Protein AF-L8JVT8-F1 (afdb_monomer)

Foldseek 3Di:
DVVVLVVVLVVLCVDPVNVQVSLVSCVVVLVVVQVVCVVVVHDCPVSVVVVVVSVVSCVVCVVVCVVVVDPD

Secondary structure (DSSP, 8-state):
-HHHHHHHHHHHHHSTTTHHHHHHHHHHHHHHHHHHHHHHT---HHHHHHHHHHHHHHHHHHHHHHHHH---

Organism: NCBI:txid1237149

Solvent-accessible surface area (backbone atoms only — not comparable to full-atom values): 4158 Å² total; per-residue (Å²): 118,69,67,58,58,50,55,52,25,54,57,32,45,72,37,82,90,32,34,74,60,15,48,63,57,39,48,65,52,52,52,50,55,46,50,49,30,69,73,71,71,48,82,57,66,63,58,49,53,53,48,52,53,52,52,48,54,50,65,71,46,43,74,73,49,47,68,77,72,50,80,130

Radius of gyration: 13.68 Å; Cα contacts (8 Å, |Δi|>4): 37; chains: 1; bounding box: 38×26×32 Å

Mean predicted aligned error: 10.17 Å

pLDDT: mean 72.39, std 11.62, range [47.47, 87.56]

Nearest PDB structures (foldseek):
  6r1m-assembly1_B  TM=7.525E-01  e=8.416E+00  Escherichia coli

Structure (mmCIF, N/CA/C/O backbone):
data_AF-L8JVT8-F1
#
_entry.id   AF-L8JVT8-F1
#
loop_
_atom_site.group_PDB
_atom_site.id
_atom_site.type_symbol
_atom_site.label_atom_id
_atom_site.label_alt_id
_atom_site.label_comp_id
_atom_site.label_asym_id
_atom_site.label_entity_id
_atom_site.label_seq_id
_atom_site.pdbx_PDB_ins_code
_atom_site.Cartn_x
_atom_site.Cartn_y
_atom_site.Cartn_z
_atom_site.occupancy
_atom_site.B_iso_or_equiv
_atom_site.auth_seq_id
_atom_site.auth_comp_id
_atom_site.auth_asym_id
_atom_site.auth_atom_id
_atom_site.pdbx_PDB_model_num
ATOM 1 N N . MET A 1 1 ? 6.830 13.544 -8.189 1.00 56.53 1 MET A N 1
ATOM 2 C CA . MET A 1 1 ? 5.601 13.675 -7.369 1.00 56.53 1 MET A CA 1
ATOM 3 C C . MET A 1 1 ? 5.209 12.381 -6.650 1.00 56.53 1 MET A C 1
ATOM 5 O O . MET A 1 1 ? 4.868 12.472 -5.482 1.00 56.53 1 MET A O 1
ATOM 9 N N . LEU A 1 2 ? 5.310 11.200 -7.278 1.00 61.88 2 LEU A N 1
ATOM 10 C CA . LEU A 1 2 ? 4.994 9.891 -6.664 1.00 61.88 2 LEU A CA 1
ATOM 11 C C . LEU A 1 2 ? 5.766 9.583 -5.362 1.00 61.88 2 LEU A C 1
ATOM 13 O O . LEU A 1 2 ? 5.167 9.131 -4.392 1.00 61.88 2 LEU A O 1
ATOM 17 N N . LEU A 1 3 ? 7.057 9.932 -5.307 1.00 69.31 3 LEU A N 1
ATOM 18 C CA . LEU A 1 3 ? 7.943 9.622 -4.173 1.00 69.31 3 LEU A CA 1
ATOM 19 C C . LEU A 1 3 ? 7.479 10.204 -2.822 1.00 69.31 3 LEU A C 1
ATOM 21 O O . LEU A 1 3 ? 7.693 9.600 -1.777 1.00 69.31 3 LEU A O 1
ATOM 25 N N . LEU A 1 4 ? 6.828 11.373 -2.827 1.00 70.00 4 LEU A N 1
ATOM 26 C CA . LEU A 1 4 ? 6.337 12.010 -1.598 1.00 70.00 4 LEU A CA 1
ATOM 27 C C . LEU A 1 4 ? 5.179 11.218 -0.985 1.00 70.00 4 LEU A C 1
ATOM 29 O O . LEU A 1 4 ? 5.166 10.986 0.219 1.00 70.00 4 LEU A O 1
ATOM 33 N N . PHE A 1 5 ? 4.235 10.765 -1.810 1.00 68.25 5 PHE A N 1
ATOM 34 C CA . PHE A 1 5 ? 3.093 9.973 -1.349 1.00 68.25 5 PHE A CA 1
ATOM 35 C C . PHE A 1 5 ? 3.513 8.592 -0.845 1.00 68.25 5 PHE A C 1
ATOM 37 O O . PHE A 1 5 ? 2.910 8.079 0.094 1.00 68.25 5 PHE A O 1
ATOM 44 N N . GLU A 1 6 ? 4.572 8.024 -1.416 1.00 67.00 6 GLU A N 1
ATOM 45 C CA . GLU A 1 6 ? 5.126 6.737 -1.004 1.00 67.00 6 GLU A CA 1
ATOM 46 C C . GLU A 1 6 ? 5.827 6.808 0.353 1.00 67.00 6 GLU A C 1
ATOM 48 O O . GLU A 1 6 ? 5.534 6.013 1.246 1.00 67.00 6 GLU A O 1
ATOM 53 N N . VAL A 1 7 ? 6.661 7.828 0.564 1.00 72.38 7 VAL A N 1
ATOM 54 C CA . VAL A 1 7 ? 7.312 8.062 1.861 1.00 72.38 7 VAL A CA 1
ATOM 55 C C . VAL A 1 7 ? 6.277 8.402 2.938 1.00 72.38 7 VAL A C 1
ATOM 57 O O . VAL A 1 7 ? 6.323 7.855 4.039 1.00 72.38 7 VAL A O 1
ATOM 60 N N . ILE A 1 8 ? 5.297 9.252 2.621 1.00 70.88 8 ILE A N 1
ATOM 61 C CA . ILE A 1 8 ? 4.224 9.623 3.553 1.00 70.88 8 ILE A CA 1
ATOM 62 C C . ILE A 1 8 ? 3.344 8.405 3.885 1.00 70.88 8 ILE A C 1
ATOM 64 O O . ILE A 1 8 ? 3.045 8.172 5.056 1.00 70.88 8 ILE A O 1
ATOM 68 N N . GLY A 1 9 ? 2.985 7.590 2.888 1.00 62.19 9 GLY A N 1
ATOM 69 C CA . GLY A 1 9 ? 2.221 6.352 3.062 1.00 62.19 9 GLY A CA 1
ATOM 70 C C . GLY A 1 9 ? 2.961 5.305 3.898 1.00 62.19 9 GLY A C 1
ATOM 71 O O . GLY A 1 9 ? 2.368 4.724 4.808 1.00 62.19 9 GLY A O 1
ATOM 72 N N . GLY A 1 10 ? 4.263 5.119 3.663 1.00 64.56 10 GLY A N 1
ATOM 73 C CA . GLY A 1 10 ? 5.114 4.223 4.452 1.00 64.56 10 GLY A CA 1
ATOM 74 C C . GLY A 1 10 ? 5.230 4.651 5.919 1.00 64.56 10 GLY A C 1
ATOM 75 O O . GLY A 1 10 ? 5.072 3.829 6.822 1.00 64.56 10 GLY A O 1
ATOM 76 N N . ILE A 1 11 ? 5.412 5.951 6.177 1.00 67.81 11 ILE A N 1
ATOM 77 C CA . ILE A 1 11 ? 5.453 6.506 7.541 1.00 67.81 11 ILE A CA 1
ATOM 78 C C . ILE A 1 11 ? 4.091 6.354 8.243 1.00 67.81 11 ILE A C 1
ATOM 80 O O . ILE A 1 11 ? 4.030 5.971 9.413 1.00 67.81 11 ILE A O 1
ATOM 84 N N . LEU A 1 12 ? 2.984 6.593 7.533 1.00 58.97 12 LEU A N 1
ATOM 85 C CA . LEU A 1 12 ? 1.624 6.395 8.053 1.00 58.97 12 LEU A CA 1
ATOM 86 C C . LEU A 1 12 ? 1.320 4.923 8.373 1.00 58.97 12 LEU A C 1
ATOM 88 O O . LEU A 1 12 ? 0.601 4.654 9.334 1.00 58.97 12 LEU A O 1
ATOM 92 N N . PHE A 1 13 ? 1.875 3.971 7.618 1.00 58.31 13 PHE A N 1
ATOM 93 C CA . PHE A 1 13 ? 1.711 2.536 7.877 1.00 58.31 13 PHE A CA 1
ATOM 94 C C . PHE A 1 13 ? 2.405 2.077 9.169 1.00 58.31 13 PHE A C 1
ATOM 96 O O . PHE A 1 13 ? 1.890 1.204 9.873 1.00 58.31 13 PHE A O 1
ATOM 103 N N . ILE A 1 14 ? 3.541 2.694 9.513 1.00 63.19 14 ILE A N 1
ATOM 104 C CA . ILE A 1 14 ? 4.268 2.427 10.763 1.00 63.19 14 ILE A CA 1
ATOM 105 C C . ILE A 1 14 ? 3.457 2.884 11.985 1.00 63.19 14 ILE A C 1
ATOM 107 O O . ILE A 1 14 ? 3.525 2.244 13.036 1.00 63.19 14 ILE A O 1
ATOM 111 N N . LEU A 1 15 ? 2.639 3.939 11.868 1.00 55.78 15 LEU A N 1
ATOM 112 C CA . LEU A 1 15 ? 1.794 4.380 12.976 1.00 55.78 15 LEU A CA 1
ATOM 113 C C . LEU A 1 15 ? 0.537 3.489 13.129 1.00 55.78 15 LEU A C 1
ATOM 115 O O . LEU A 1 15 ? -0.356 3.507 12.276 1.00 55.78 15 LEU A O 1
ATOM 119 N N . PRO A 1 16 ? 0.354 2.791 14.269 1.00 53.38 16 PRO A N 1
ATOM 120 C CA . PRO A 1 16 ? -0.759 1.854 14.473 1.00 53.38 16 PRO A CA 1
ATOM 121 C C . PRO A 1 16 ? -2.148 2.516 14.470 1.00 53.38 16 PRO A C 1
ATOM 123 O O . PRO A 1 16 ? -3.150 1.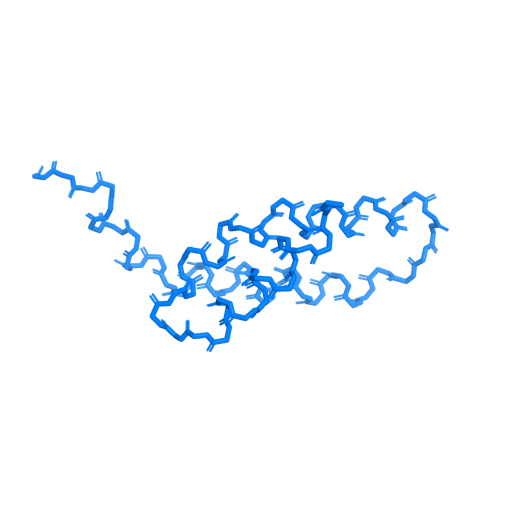839 14.238 1.00 53.38 16 PRO A O 1
ATOM 126 N N . ARG A 1 17 ? -2.223 3.838 14.691 1.00 53.62 17 ARG A N 1
ATOM 127 C CA . ARG A 1 17 ? -3.462 4.634 14.616 1.00 53.62 17 ARG A CA 1
ATOM 128 C C . ARG A 1 17 ? -3.875 4.967 13.177 1.00 53.62 17 ARG A C 1
ATOM 130 O O . ARG A 1 17 ? -5.054 5.203 12.938 1.00 53.62 17 ARG A O 1
ATOM 137 N N . PHE A 1 18 ? -2.931 4.946 12.234 1.00 58.50 18 PHE A N 1
ATOM 138 C CA . PHE A 1 18 ? -3.165 5.268 10.828 1.00 58.50 18 PHE A CA 1
ATOM 139 C C . PHE A 1 18 ? -3.065 4.060 9.899 1.00 58.50 18 PHE A C 1
ATOM 141 O O . PHE A 1 18 ? -3.310 4.237 8.717 1.00 58.50 18 PHE A O 1
ATOM 148 N N . ARG A 1 19 ? -2.811 2.838 10.395 1.00 62.62 19 ARG A N 1
ATOM 149 C CA . ARG A 1 19 ? -2.799 1.594 9.591 1.00 62.62 19 ARG A CA 1
ATOM 150 C C . ARG A 1 19 ? -3.955 1.494 8.595 1.00 62.62 19 ARG A C 1
ATOM 152 O O . ARG A 1 19 ? -3.742 1.115 7.452 1.00 62.62 19 ARG A O 1
ATOM 159 N N . THR A 1 20 ? -5.152 1.888 9.017 1.00 63.22 20 THR A N 1
ATOM 160 C CA . THR A 1 20 ? -6.368 1.904 8.197 1.00 63.22 20 THR A CA 1
ATOM 161 C C . THR A 1 20 ? -6.258 2.858 6.998 1.00 63.22 20 THR A C 1
ATOM 163 O O . THR A 1 20 ? -6.554 2.469 5.872 1.00 63.22 20 THR A O 1
ATOM 166 N N . LEU A 1 21 ? -5.799 4.093 7.230 1.00 63.44 21 LEU A N 1
ATOM 167 C CA . LEU A 1 21 ? -5.612 5.131 6.206 1.00 63.44 21 LEU A CA 1
ATOM 168 C C . LEU A 1 21 ? -4.357 4.875 5.359 1.00 63.44 21 LEU A C 1
ATOM 170 O O . LEU A 1 21 ? -4.389 5.009 4.139 1.00 63.44 21 LEU A O 1
ATOM 174 N N . GLY A 1 22 ? -3.276 4.439 6.001 1.00 67.12 22 GLY A N 1
ATOM 175 C CA . GLY A 1 22 ? -2.034 4.014 5.374 1.00 67.12 22 GLY A CA 1
ATOM 176 C C . GLY A 1 22 ? -2.267 2.862 4.406 1.00 67.12 22 GLY A C 1
ATOM 177 O O . GLY A 1 22 ? -1.767 2.923 3.295 1.00 67.12 22 GLY A O 1
ATOM 178 N N . ALA A 1 23 ? -3.101 1.875 4.751 1.00 69.38 23 ALA A N 1
ATOM 179 C CA . ALA A 1 23 ? -3.420 0.777 3.842 1.00 69.38 23 ALA A CA 1
ATOM 180 C C . ALA A 1 23 ? -4.172 1.235 2.578 1.00 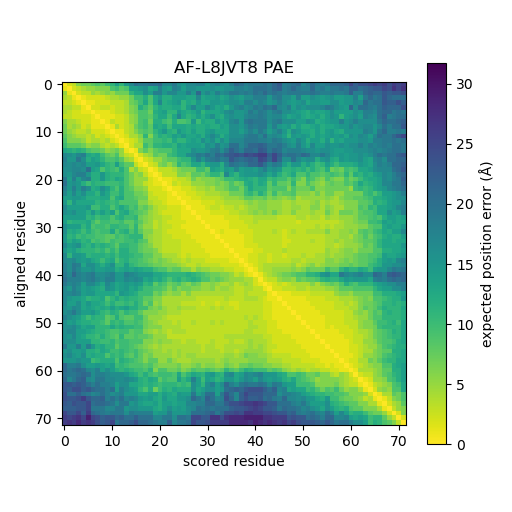69.38 23 ALA A C 1
ATOM 182 O O . ALA A 1 23 ? -3.860 0.776 1.480 1.00 69.38 23 ALA A O 1
ATOM 183 N N . VAL A 1 24 ? -5.115 2.176 2.708 1.00 72.44 24 VAL A N 1
ATOM 184 C CA . VAL A 1 24 ? -5.846 2.746 1.559 1.00 72.44 24 VAL A CA 1
ATOM 185 C C . VAL A 1 24 ? -4.901 3.519 0.637 1.00 72.44 24 VAL A C 1
ATOM 187 O O . VAL A 1 24 ? -4.978 3.364 -0.577 1.00 72.44 24 VAL A O 1
ATOM 190 N N . ILE A 1 25 ? -3.971 4.296 1.199 1.00 74.50 25 ILE A N 1
ATOM 191 C CA . ILE A 1 25 ? -2.961 5.048 0.436 1.00 74.50 25 ILE A CA 1
ATOM 192 C C . ILE A 1 25 ? -1.905 4.114 -0.178 1.00 74.50 25 ILE A C 1
ATOM 194 O O . ILE A 1 25 ? -1.479 4.337 -1.308 1.00 74.50 25 ILE A O 1
ATOM 198 N N . LEU A 1 26 ? -1.512 3.042 0.519 1.00 75.94 26 LEU A N 1
ATOM 199 C CA . LEU A 1 26 ? -0.563 2.044 0.012 1.00 75.94 26 LEU A CA 1
ATOM 200 C C . LEU A 1 26 ? -1.139 1.174 -1.102 1.00 75.94 26 LEU A C 1
ATOM 202 O O . LEU A 1 26 ? -0.375 0.649 -1.903 1.00 75.94 26 LEU A O 1
ATOM 206 N N . THR A 1 27 ? -2.459 1.012 -1.177 1.00 79.25 27 THR A N 1
ATOM 207 C CA . THR A 1 27 ? -3.097 0.160 -2.192 1.00 79.25 27 THR A CA 1
ATOM 208 C C . THR A 1 27 ? -2.735 0.571 -3.632 1.00 79.25 27 THR A C 1
ATOM 210 O O . THR A 1 27 ? -2.216 -0.275 -4.364 1.00 79.25 27 THR A O 1
ATOM 213 N N . PRO A 1 28 ? -2.922 1.836 -4.070 1.00 78.88 28 PRO A N 1
ATOM 214 C CA . PRO A 1 28 ? -2.517 2.252 -5.415 1.00 78.88 28 PRO A CA 1
ATOM 215 C C . PRO A 1 28 ? -0.994 2.220 -5.624 1.00 78.88 28 PRO A C 1
ATOM 217 O O . PRO A 1 28 ? -0.538 1.992 -6.741 1.00 78.88 28 PRO A O 1
ATOM 220 N N . ILE A 1 29 ? -0.202 2.397 -4.562 1.00 83.75 29 ILE A N 1
ATOM 221 C CA . ILE A 1 29 ? 1.266 2.332 -4.622 1.00 83.75 29 ILE A CA 1
ATOM 222 C C . ILE A 1 29 ? 1.719 0.892 -4.895 1.00 83.75 29 ILE A C 1
ATOM 224 O O . ILE A 1 29 ? 2.481 0.653 -5.828 1.00 83.75 29 ILE A O 1
ATOM 228 N N . MET A 1 30 ? 1.187 -0.083 -4.152 1.00 84.44 30 MET A N 1
ATOM 229 C CA . MET A 1 30 ? 1.470 -1.504 -4.368 1.00 84.44 30 MET A CA 1
ATOM 230 C C . MET A 1 30 ? 1.022 -1.979 -5.751 1.00 84.44 30 MET A C 1
ATOM 232 O O . MET A 1 30 ? 1.727 -2.771 -6.374 1.00 84.44 30 MET A O 1
ATOM 236 N N . ALA A 1 31 ? -0.098 -1.465 -6.269 1.00 84.88 31 ALA A N 1
ATOM 237 C CA . ALA A 1 31 ? -0.523 -1.735 -7.642 1.00 84.88 31 ALA A CA 1
ATOM 238 C C . ALA A 1 31 ? 0.501 -1.224 -8.673 1.00 84.88 31 ALA A C 1
ATOM 240 O O . ALA A 1 31 ? 0.809 -1.933 -9.630 1.00 84.88 31 ALA A O 1
ATOM 241 N N . GLY A 1 32 ? 1.078 -0.037 -8.453 1.00 85.75 32 GLY A N 1
ATOM 242 C CA . GLY A 1 32 ? 2.159 0.504 -9.281 1.00 85.75 32 GLY A CA 1
ATOM 243 C C . GLY A 1 32 ? 3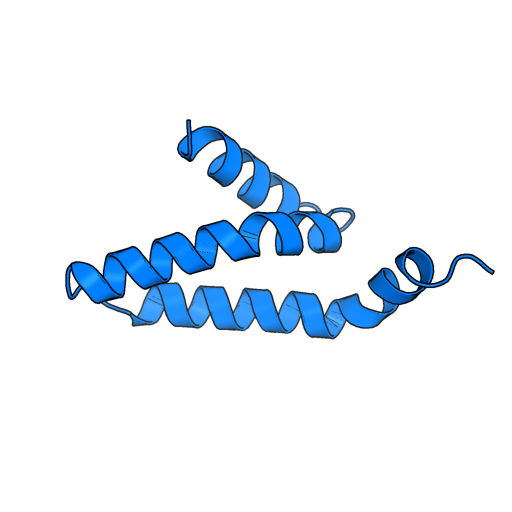.443 -0.327 -9.211 1.00 85.75 32 GLY A C 1
ATOM 244 O O . GLY A 1 32 ? 4.021 -0.643 -10.248 1.00 85.75 32 GLY A O 1
ATOM 245 N N . ILE A 1 33 ? 3.855 -0.742 -8.008 1.00 85.56 33 ILE A N 1
ATOM 246 C CA . ILE A 1 33 ? 5.036 -1.597 -7.800 1.00 85.56 33 ILE A CA 1
ATOM 247 C C . ILE A 1 33 ? 4.858 -2.945 -8.506 1.00 85.56 33 ILE A C 1
ATOM 249 O O . ILE A 1 33 ? 5.769 -3.393 -9.204 1.00 85.56 33 ILE A O 1
ATOM 253 N N . LEU A 1 34 ? 3.688 -3.577 -8.366 1.00 86.25 34 LEU A N 1
ATOM 254 C CA . LEU A 1 34 ? 3.370 -4.829 -9.052 1.00 86.25 34 LEU A CA 1
ATOM 255 C C . LEU A 1 34 ? 3.390 -4.644 -10.569 1.00 86.25 34 LEU A C 1
ATOM 257 O O . LEU A 1 34 ? 4.066 -5.407 -11.253 1.00 86.25 34 LEU A O 1
ATOM 261 N N . ALA A 1 35 ? 2.708 -3.622 -11.094 1.00 85.44 35 ALA A N 1
ATOM 262 C CA . ALA A 1 35 ? 2.694 -3.337 -12.526 1.00 85.44 35 ALA A CA 1
ATOM 263 C C . ALA A 1 35 ? 4.111 -3.128 -13.077 1.00 85.44 35 ALA A C 1
ATOM 265 O O . ALA A 1 35 ? 4.449 -3.699 -14.108 1.00 85.44 35 ALA A O 1
ATOM 266 N N . HIS A 1 36 ? 4.963 -2.391 -12.359 1.00 87.56 36 HIS A N 1
ATOM 267 C CA . HIS A 1 36 ? 6.349 -2.158 -12.756 1.00 87.56 36 HIS A CA 1
ATOM 268 C C . HIS A 1 36 ? 7.150 -3.462 -12.855 1.00 87.56 36 HIS A C 1
ATOM 270 O O . HIS A 1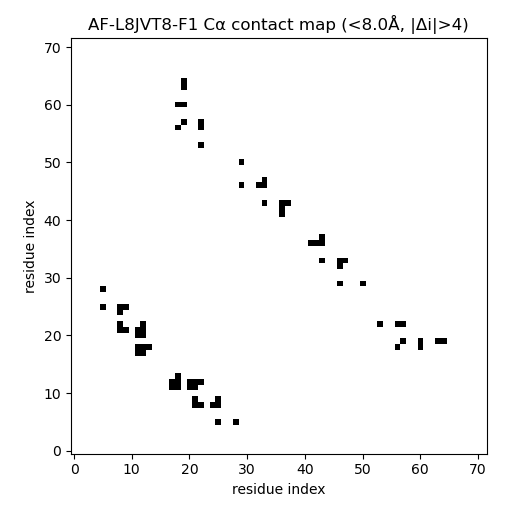 36 ? 7.765 -3.725 -13.890 1.00 87.56 36 HIS A O 1
ATOM 276 N N . HIS A 1 37 ? 7.065 -4.323 -11.836 1.00 85.88 37 HIS A N 1
ATOM 277 C CA . HIS A 1 37 ? 7.755 -5.616 -11.837 1.00 85.88 37 HIS A CA 1
ATOM 278 C C . HIS A 1 37 ? 7.207 -6.563 -12.916 1.00 85.88 37 HIS A C 1
ATOM 280 O O . HIS A 1 37 ? 7.987 -7.248 -13.572 1.00 85.88 37 HIS A O 1
ATOM 286 N N . PHE A 1 38 ? 5.892 -6.559 -13.171 1.00 85.62 38 PHE A N 1
ATOM 287 C CA . PHE A 1 38 ? 5.298 -7.319 -14.277 1.00 85.62 38 PHE A CA 1
ATOM 288 C C . PHE A 1 38 ? 5.770 -6.828 -15.651 1.00 85.62 38 PHE A C 1
ATOM 290 O O . PHE A 1 38 ? 5.956 -7.643 -16.549 1.00 85.62 38 PHE A O 1
ATOM 297 N N . THR A 1 39 ? 5.972 -5.519 -15.826 1.00 87.44 39 THR A N 1
ATOM 298 C CA . THR A 1 39 ? 6.426 -4.951 -17.105 1.00 87.44 39 THR A CA 1
ATOM 299 C C . THR A 1 39 ? 7.923 -5.105 -17.352 1.00 87.44 39 THR A C 1
ATOM 301 O O . THR A 1 39 ? 8.322 -5.289 -18.498 1.00 87.44 39 THR A O 1
ATOM 304 N N . LEU A 1 40 ? 8.750 -5.027 -16.305 1.00 86.81 40 LEU A N 1
ATOM 305 C CA . LEU A 1 40 ? 10.209 -5.126 -16.421 1.00 86.81 40 LEU A CA 1
ATOM 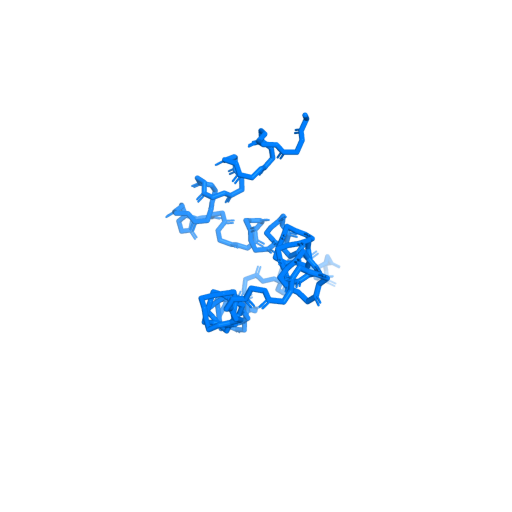306 C C . LEU A 1 40 ? 10.736 -6.560 -16.283 1.00 86.81 40 LEU A C 1
ATOM 308 O O . LEU A 1 40 ? 11.890 -6.811 -16.613 1.00 86.81 40 LEU A O 1
ATOM 312 N N . GLY A 1 41 ? 9.901 -7.502 -15.833 1.00 80.31 41 GLY A N 1
ATOM 313 C CA . GLY A 1 41 ? 10.306 -8.892 -15.610 1.00 80.31 41 GLY A CA 1
ATOM 314 C C . GLY A 1 41 ? 11.174 -9.091 -14.362 1.00 80.31 41 GLY A C 1
ATOM 315 O O . GLY A 1 41 ? 11.855 -10.109 -14.251 1.00 80.31 41 GLY A O 1
ATOM 316 N N . ASP A 1 42 ? 11.151 -8.135 -13.431 1.00 82.00 42 ASP A N 1
ATOM 317 C CA . ASP A 1 42 ? 11.890 -8.197 -12.169 1.00 82.00 42 ASP A CA 1
ATOM 318 C C . ASP A 1 42 ? 11.263 -9.188 -11.174 1.00 82.00 42 ASP A C 1
ATOM 320 O O . ASP A 1 42 ? 10.125 -9.643 -11.315 1.00 82.00 42 ASP A O 1
ATOM 324 N N . SER A 1 43 ? 12.009 -9.531 -10.118 1.00 84.75 43 SER A N 1
ATOM 325 C CA . SER A 1 43 ? 11.568 -10.529 -9.138 1.00 84.75 43 SER A CA 1
ATOM 326 C C . SER A 1 43 ? 10.258 -10.115 -8.446 1.00 84.75 43 SER A C 1
ATOM 328 O O . SER A 1 43 ? 10.191 -9.099 -7.754 1.00 84.75 43 SER A O 1
ATOM 330 N N . LEU A 1 44 ? 9.224 -10.948 -8.560 1.00 86.50 44 LEU A N 1
ATOM 331 C CA . LEU A 1 44 ? 7.907 -10.679 -7.968 1.00 86.50 44 LEU A CA 1
ATOM 332 C C . LEU A 1 44 ? 7.802 -11.067 -6.486 1.00 86.50 44 LEU A C 1
ATOM 334 O O . LEU A 1 44 ? 6.803 -10.757 -5.843 1.00 86.50 44 LEU A O 1
ATOM 338 N N . ILE A 1 45 ? 8.819 -11.723 -5.920 1.00 85.69 45 ILE A N 1
ATOM 339 C CA . ILE A 1 45 ? 8.767 -12.301 -4.568 1.00 85.69 45 ILE A CA 1
ATOM 340 C C . ILE A 1 45 ? 8.536 -11.216 -3.506 1.00 85.69 45 ILE A C 1
ATOM 342 O O . ILE A 1 45 ? 7.636 -11.343 -2.677 1.00 85.69 45 ILE A O 1
ATOM 346 N N . ILE A 1 46 ? 9.309 -10.127 -3.551 1.00 83.94 46 ILE A N 1
ATOM 347 C CA . ILE A 1 46 ? 9.211 -9.034 -2.571 1.00 83.94 46 ILE A CA 1
ATOM 348 C C . ILE A 1 46 ? 7.873 -8.278 -2.699 1.00 83.94 46 ILE A C 1
ATOM 350 O O . ILE A 1 46 ? 7.179 -8.157 -1.682 1.00 83.94 46 ILE A O 1
ATOM 354 N N . PRO A 1 47 ? 7.444 -7.824 -3.899 1.00 84.75 47 PRO A N 1
ATOM 355 C CA . PRO A 1 47 ? 6.133 -7.197 -4.078 1.00 84.75 47 PRO A CA 1
ATOM 356 C C . PRO A 1 47 ? 4.972 -8.071 -3.600 1.00 84.75 47 PRO A C 1
ATOM 358 O O . PRO A 1 47 ? 4.022 -7.568 -2.996 1.00 84.75 47 PRO A O 1
ATOM 361 N N . LEU A 1 48 ? 5.046 -9.383 -3.830 1.00 84.31 48 LEU A N 1
ATOM 362 C CA . LEU A 1 48 ? 3.990 -10.319 -3.457 1.00 84.31 48 LEU A CA 1
ATOM 363 C C . LEU A 1 48 ? 3.882 -10.478 -1.934 1.00 84.31 48 LEU A C 1
ATOM 365 O O . LEU A 1 48 ? 2.779 -10.418 -1.392 1.00 84.31 48 LEU A O 1
ATOM 369 N N . ILE A 1 49 ? 5.014 -10.602 -1.230 1.00 86.81 49 ILE A N 1
ATOM 370 C CA . ILE A 1 49 ? 5.051 -10.675 0.241 1.00 86.81 49 ILE A CA 1
ATOM 371 C C . ILE A 1 49 ? 4.520 -9.376 0.859 1.00 86.81 49 ILE A C 1
ATOM 373 O O . ILE A 1 49 ? 3.695 -9.415 1.773 1.00 86.81 49 ILE A O 1
ATOM 377 N N . MET A 1 50 ? 4.942 -8.221 0.338 1.00 82.31 50 MET A N 1
ATOM 378 C CA . MET A 1 50 ? 4.445 -6.917 0.788 1.00 82.31 50 MET A CA 1
ATOM 379 C C . MET A 1 50 ? 2.936 -6.774 0.563 1.00 82.31 50 MET A C 1
ATOM 381 O O . MET A 1 50 ? 2.220 -6.298 1.444 1.00 82.31 50 MET A O 1
ATOM 385 N N . THR A 1 51 ? 2.430 -7.258 -0.575 1.00 84.12 51 THR A N 1
ATOM 386 C CA . THR A 1 51 ? 0.991 -7.255 -0.877 1.00 84.12 51 THR A CA 1
ATOM 387 C C . THR A 1 51 ? 0.226 -8.169 0.080 1.00 84.12 51 THR A C 1
ATOM 389 O O . THR A 1 51 ? -0.826 -7.783 0.584 1.00 84.12 51 THR A O 1
ATOM 392 N N . ALA A 1 52 ? 0.764 -9.348 0.401 1.00 84.06 52 ALA A N 1
ATOM 393 C CA . ALA A 1 52 ? 0.154 -10.271 1.356 1.00 84.06 52 ALA A CA 1
ATOM 394 C C . ALA A 1 52 ? 0.058 -9.667 2.769 1.00 84.06 52 ALA A C 1
ATOM 396 O O . ALA A 1 52 ? -0.995 -9.751 3.402 1.00 84.06 52 ALA A O 1
ATOM 397 N N . ILE A 1 53 ? 1.116 -8.999 3.242 1.00 83.19 53 ILE A N 1
ATOM 398 C CA . ILE A 1 53 ? 1.114 -8.298 4.536 1.00 83.19 53 ILE A CA 1
ATOM 399 C C . ILE A 1 53 ? 0.105 -7.144 4.524 1.00 83.19 53 ILE A C 1
ATOM 401 O O . ILE A 1 53 ? -0.643 -6.975 5.487 1.00 83.19 53 ILE A O 1
ATOM 405 N N . LEU A 1 54 ? 0.037 -6.373 3.433 1.00 81.75 54 LEU A N 1
ATOM 406 C CA . LEU A 1 54 ? -0.930 -5.286 3.284 1.00 81.75 54 LEU A CA 1
ATOM 407 C C . LEU A 1 54 ? -2.374 -5.804 3.376 1.00 81.75 54 LEU A C 1
ATOM 409 O O . LEU A 1 54 ? -3.172 -5.268 4.145 1.00 81.75 54 LEU A O 1
ATOM 413 N N . VAL A 1 55 ? -2.697 -6.875 2.644 1.00 81.62 55 VAL A N 1
ATOM 414 C CA . VAL A 1 55 ? -4.023 -7.514 2.673 1.00 81.62 55 VAL A CA 1
ATOM 415 C C . VAL A 1 55 ? -4.339 -8.051 4.067 1.00 81.62 55 VAL A C 1
ATOM 417 O O . VAL A 1 55 ? -5.437 -7.821 4.573 1.00 81.62 55 VAL A O 1
ATOM 420 N N . TRP A 1 56 ? -3.383 -8.707 4.728 1.00 80.31 56 TRP A N 1
ATOM 421 C CA . TRP A 1 56 ? -3.572 -9.212 6.086 1.00 80.31 56 TRP A CA 1
ATOM 422 C C . TRP A 1 56 ? -3.888 -8.086 7.080 1.00 80.31 56 TRP A C 1
ATOM 424 O O . TRP A 1 56 ? -4.865 -8.181 7.825 1.00 80.31 56 TRP A O 1
ATOM 434 N N . VAL A 1 57 ? -3.148 -6.975 7.031 1.00 76.19 57 VAL A N 1
ATOM 435 C CA . VAL A 1 57 ? -3.383 -5.809 7.898 1.00 76.19 57 VAL A CA 1
ATOM 436 C C . VAL A 1 57 ? -4.768 -5.195 7.675 1.00 76.19 57 VAL A C 1
ATOM 438 O O . VAL A 1 57 ? -5.409 -4.782 8.649 1.00 76.19 57 VAL A O 1
ATOM 441 N N . ILE A 1 58 ? -5.247 -5.155 6.426 1.00 75.62 58 ILE A N 1
ATOM 442 C CA . ILE A 1 58 ? -6.599 -4.690 6.079 1.00 75.62 58 ILE A CA 1
ATOM 443 C C . ILE A 1 58 ? -7.655 -5.629 6.674 1.00 75.62 58 ILE A C 1
ATOM 445 O O . ILE A 1 58 ? -8.599 -5.165 7.315 1.00 75.62 58 ILE A O 1
ATOM 449 N N . VAL A 1 59 ? -7.490 -6.944 6.503 1.00 76.75 59 VAL A N 1
ATOM 450 C CA . VAL A 1 59 ? -8.429 -7.957 7.012 1.00 76.75 59 VAL A CA 1
ATOM 451 C C . VAL A 1 59 ? -8.488 -7.944 8.540 1.00 76.75 59 VAL A C 1
ATOM 453 O O . VAL A 1 59 ? -9.578 -8.000 9.109 1.00 76.75 59 VAL A O 1
ATOM 456 N N . GLU A 1 60 ? -7.349 -7.808 9.216 1.00 77.81 60 GLU 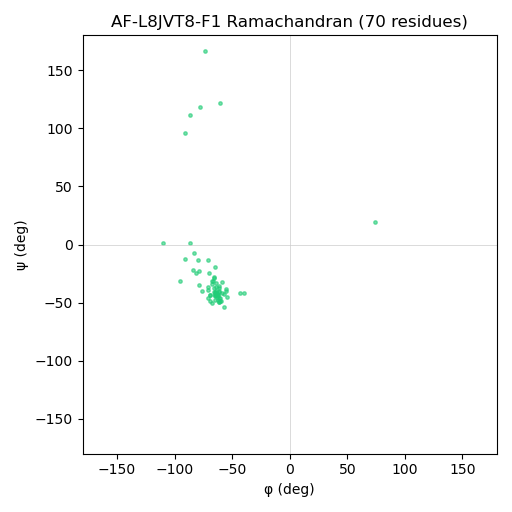A N 1
ATOM 457 C CA . GLU A 1 60 ? -7.274 -7.783 10.678 1.00 77.81 60 GLU A CA 1
ATOM 458 C C . GLU A 1 60 ? -7.862 -6.494 11.267 1.00 77.81 60 GLU A C 1
ATOM 460 O 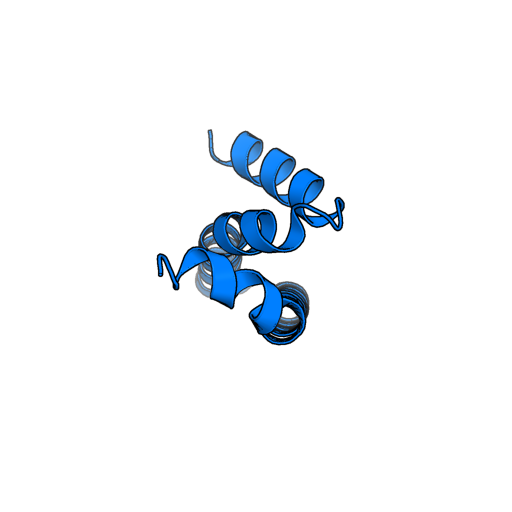O . GLU A 1 60 ? -8.601 -6.525 12.252 1.00 77.81 60 GLU A O 1
ATOM 465 N N . ASN A 1 61 ? -7.630 -5.347 10.621 1.00 70.31 61 ASN A N 1
ATOM 466 C CA . ASN A 1 61 ? -8.198 -4.074 11.065 1.00 70.31 61 ASN A CA 1
ATOM 467 C C . ASN A 1 61 ? -9.601 -3.795 10.513 1.00 70.31 61 ASN A C 1
ATOM 469 O O . ASN A 1 61 ? -10.165 -2.768 10.886 1.00 70.31 61 ASN A O 1
ATOM 473 N N . ARG A 1 62 ? -10.206 -4.702 9.721 1.00 64.12 62 ARG A N 1
ATOM 474 C CA . ARG A 1 62 ? -11.585 -4.638 9.179 1.00 64.12 62 ARG A CA 1
ATOM 475 C C . ARG A 1 62 ? -12.603 -4.094 10.184 1.00 64.12 62 ARG A C 1
ATOM 477 O O . ARG A 1 62 ? -13.463 -3.294 9.827 1.00 64.12 62 ARG A O 1
ATOM 484 N N . GLN A 1 63 ? -12.505 -4.505 11.450 1.00 62.69 63 GLN A N 1
ATOM 485 C CA . GLN A 1 63 ? -13.443 -4.086 12.495 1.00 62.69 63 GLN A CA 1
ATOM 486 C C . GLN A 1 63 ? -13.379 -2.581 12.808 1.00 62.69 63 GLN A C 1
ATOM 488 O O . GLN A 1 63 ? -14.395 -1.989 13.155 1.00 62.69 63 GLN A O 1
ATOM 493 N N . LYS A 1 64 ? -12.221 -1.936 12.618 1.00 61.59 64 LYS A N 1
ATOM 494 C CA . LYS A 1 64 ? -12.055 -0.479 12.740 1.00 61.59 64 LYS A CA 1
ATOM 495 C C . LYS A 1 64 ? -12.535 0.294 11.506 1.00 61.59 64 LYS A C 1
ATOM 497 O O . LYS A 1 64 ? -12.714 1.502 11.608 1.00 61.59 64 LYS A O 1
ATOM 502 N N . TYR A 1 65 ? -12.781 -0.373 10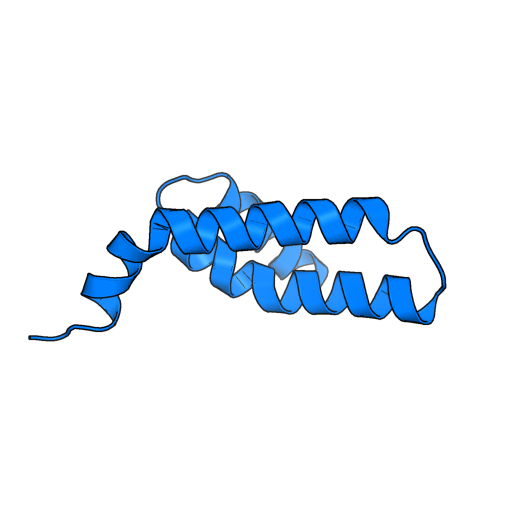.372 1.00 59.72 65 TYR A N 1
ATOM 503 C CA . TYR A 1 65 ? -13.401 0.244 9.188 1.00 59.72 65 TYR A CA 1
ATOM 504 C C . TYR A 1 65 ? -14.933 0.328 9.310 1.00 59.72 65 TYR A C 1
ATOM 506 O O . TYR A 1 65 ? -15.547 1.204 8.708 1.00 59.72 65 TYR A O 1
ATOM 514 N N . LEU A 1 66 ? -15.561 -0.543 10.114 1.00 56.84 66 LEU A N 1
ATOM 515 C CA . LEU A 1 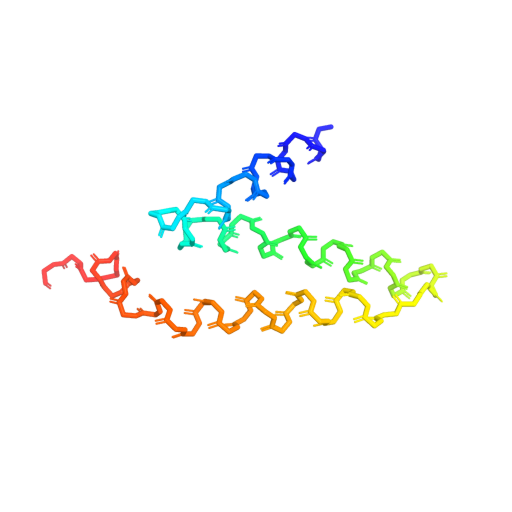66 ? -17.015 -0.558 10.339 1.00 56.84 66 LEU A CA 1
ATOM 516 C C . LEU A 1 66 ? -17.602 0.786 10.817 1.00 56.84 66 LEU A C 1
ATOM 518 O O . LEU A 1 66 ? -18.608 1.199 10.241 1.00 56.84 66 LEU A O 1
ATOM 522 N N . PRO A 1 67 ? -17.011 1.511 11.789 1.00 58.69 67 PRO A N 1
ATOM 523 C CA . PRO A 1 67 ? -17.542 2.811 12.207 1.00 58.69 67 PRO A CA 1
ATOM 524 C C . PRO A 1 67 ? -17.354 3.936 11.174 1.00 58.69 67 PRO A C 1
ATOM 526 O O . PRO A 1 67 ? -17.980 4.976 11.315 1.00 58.69 67 PRO A O 1
ATOM 529 N N . MET A 1 68 ? -16.525 3.758 10.134 1.00 58.84 68 MET A N 1
ATOM 530 C CA . MET A 1 68 ? -16.431 4.729 9.028 1.00 58.84 68 MET A CA 1
ATOM 531 C C . MET A 1 68 ? -17.508 4.509 7.955 1.00 58.84 68 MET A C 1
ATOM 533 O O . MET A 1 68 ? -17.817 5.431 7.209 1.00 58.84 68 MET A O 1
ATOM 537 N N . ILE A 1 69 ? -18.075 3.300 7.872 1.00 57.53 69 ILE A N 1
ATOM 538 C CA . ILE A 1 69 ? -19.132 2.947 6.909 1.00 57.53 69 ILE A CA 1
ATOM 539 C C . ILE A 1 69 ? -20.521 3.083 7.546 1.00 57.53 69 ILE A C 1
ATOM 541 O O . ILE A 1 69 ? -21.480 3.436 6.864 1.00 57.53 69 ILE A O 1
ATOM 545 N N . LYS A 1 70 ? -20.645 2.856 8.858 1.00 49.75 70 LYS A N 1
ATOM 546 C CA . LYS A 1 70 ? -21.871 3.149 9.604 1.00 49.75 70 LYS A CA 1
ATOM 547 C C . LYS A 1 70 ? -21.841 4.566 10.176 1.00 49.75 70 LYS A C 1
ATOM 549 O O . LYS A 1 70 ? -21.325 4.795 11.265 1.00 49.75 70 LYS A O 1
ATOM 554 N N . SER A 1 71 ? -22.457 5.495 9.449 1.00 53.34 71 SER A N 1
ATOM 555 C CA . SER A 1 71 ? -23.118 6.647 10.062 1.00 53.34 71 SER A CA 1
ATOM 556 C C . SER A 1 71 ? -24.548 6.215 10.413 1.00 53.34 71 SER A C 1
ATOM 558 O O . SER A 1 71 ? -25.323 5.954 9.498 1.00 53.34 71 SER A O 1
ATOM 560 N N . ASN A 1 72 ? -24.831 6.110 11.721 1.00 47.47 72 ASN A N 1
ATOM 561 C CA . ASN A 1 72 ? -26.089 5.677 12.367 1.00 47.47 72 ASN A CA 1
ATOM 562 C C . ASN A 1 72 ? -26.574 4.242 12.082 1.00 47.47 72 ASN A C 1
ATOM 564 O O . ASN A 1 72 ? -27.092 3.951 10.986 1.00 47.47 72 ASN A O 1
#

Sequence (72 aa):
MLLLFEVIGGILFILPRFRTLGAVILTPIMAGILAHHFTLGDSLIIPLIMTAILVWVIVENRQKYLPMIKSN